Protein AF-A0A521U299-F1 (afdb_monomer)

Structure (mmCIF, N/CA/C/O backbone):
data_AF-A0A521U299-F1
#
_entry.id   AF-A0A521U299-F1
#
loop_
_atom_site.group_PDB
_atom_site.id
_atom_site.type_symbol
_atom_site.label_atom_id
_atom_site.label_alt_id
_atom_site.label_comp_id
_atom_site.label_asym_id
_atom_site.label_entity_id
_atom_site.label_seq_id
_atom_site.pdbx_PDB_ins_code
_atom_site.Cartn_x
_atom_site.Cartn_y
_atom_site.Cartn_z
_atom_site.occupancy
_atom_site.B_iso_or_equiv
_atom_site.auth_seq_id
_atom_site.auth_comp_id
_atom_site.auth_asym_id
_atom_site.auth_atom_id
_atom_site.pdbx_PDB_model_num
ATOM 1 N N . MET A 1 1 ? 8.705 -6.556 1.500 1.00 61.62 1 MET A N 1
ATOM 2 C CA . MET A 1 1 ? 8.212 -5.350 2.226 1.00 61.62 1 MET A CA 1
ATOM 3 C C . MET A 1 1 ? 7.590 -5.748 3.567 1.00 61.62 1 MET A C 1
ATOM 5 O O . MET A 1 1 ? 6.367 -5.819 3.685 1.00 61.62 1 MET A O 1
ATOM 9 N N . PRO A 1 2 ? 8.411 -6.041 4.586 1.00 63.97 2 PRO A N 1
ATOM 10 C CA . PRO A 1 2 ? 7.916 -6.566 5.864 1.00 63.97 2 PRO A CA 1
ATOM 11 C C . PRO A 1 2 ? 7.062 -5.555 6.641 1.00 63.97 2 PRO A C 1
ATOM 13 O O . PRO A 1 2 ? 6.212 -5.937 7.445 1.00 63.97 2 PRO A O 1
ATOM 16 N N . ASP A 1 3 ? 7.295 -4.264 6.396 1.00 79.62 3 ASP A N 1
ATOM 17 C CA . ASP A 1 3 ? 6.663 -3.146 7.082 1.00 79.62 3 ASP A CA 1
ATOM 18 C C . ASP A 1 3 ? 5.181 -3.001 6.722 1.00 79.62 3 ASP A C 1
ATOM 20 O O . ASP A 1 3 ? 4.357 -2.874 7.625 1.00 79.62 3 ASP A O 1
ATOM 24 N N . LEU A 1 4 ? 4.810 -3.082 5.439 1.00 86.06 4 LEU A N 1
ATOM 25 C CA . LEU A 1 4 ? 3.397 -3.003 5.053 1.00 86.06 4 LEU A CA 1
ATOM 26 C C . LEU A 1 4 ? 2.610 -4.244 5.472 1.00 86.06 4 LEU A C 1
ATOM 28 O O . LEU A 1 4 ? 1.492 -4.104 5.953 1.00 86.06 4 LEU A O 1
ATOM 32 N N . GLU A 1 5 ? 3.172 -5.443 5.329 1.00 91.69 5 GLU A N 1
ATOM 33 C CA . GLU A 1 5 ? 2.466 -6.675 5.696 1.00 91.69 5 GLU A CA 1
ATOM 34 C C . GLU A 1 5 ? 2.252 -6.753 7.216 1.00 91.69 5 GLU A C 1
ATOM 36 O O . GLU A 1 5 ? 1.121 -6.861 7.688 1.00 91.69 5 GLU A O 1
ATOM 41 N N . THR A 1 6 ? 3.325 -6.637 8.004 1.00 89.12 6 THR A N 1
ATOM 42 C CA . THR A 1 6 ? 3.263 -6.837 9.460 1.00 89.12 6 THR A CA 1
ATOM 43 C C . THR A 1 6 ? 2.705 -5.617 10.185 1.00 89.12 6 THR A C 1
ATOM 45 O O . THR A 1 6 ? 1.779 -5.743 10.987 1.00 89.12 6 THR A O 1
ATOM 48 N N . ASN A 1 7 ? 3.243 -4.426 9.908 1.00 89.31 7 ASN A N 1
ATOM 49 C CA . ASN A 1 7 ? 2.966 -3.247 10.734 1.00 89.31 7 ASN A CA 1
ATOM 50 C C . ASN A 1 7 ? 1.714 -2.484 10.297 1.00 89.31 7 ASN A C 1
ATOM 52 O O . ASN A 1 7 ? 1.170 -1.726 11.100 1.00 89.31 7 ASN A O 1
ATOM 56 N N . ILE A 1 8 ? 1.247 -2.685 9.059 1.00 93.69 8 ILE A N 1
ATOM 57 C CA . ILE A 1 8 ? 0.072 -1.994 8.517 1.00 93.69 8 ILE A CA 1
ATOM 58 C C . ILE A 1 8 ? -1.079 -2.969 8.265 1.00 93.69 8 ILE A C 1
ATOM 60 O O . ILE A 1 8 ? -2.102 -2.904 8.946 1.00 93.69 8 ILE A O 1
ATOM 64 N N . TRP A 1 9 ? -0.931 -3.886 7.311 1.00 94.69 9 TRP A N 1
ATOM 65 C CA . TRP A 1 9 ? -2.008 -4.769 6.881 1.00 94.69 9 TRP A CA 1
ATOM 66 C C . TRP A 1 9 ? -2.480 -5.673 8.019 1.00 94.69 9 TRP A C 1
ATOM 68 O O . TRP A 1 9 ? -3.631 -5.574 8.444 1.00 94.69 9 TRP A O 1
ATOM 78 N N . ASN A 1 10 ? -1.592 -6.484 8.592 1.00 94.88 10 ASN A N 1
ATOM 79 C CA . ASN A 1 10 ? -1.961 -7.405 9.668 1.00 94.88 10 ASN A CA 1
ATOM 80 C C . ASN A 1 10 ? -2.456 -6.681 10.926 1.00 94.88 10 ASN A C 1
ATOM 82 O O . ASN A 1 10 ? -3.352 -7.187 11.602 1.00 94.88 10 ASN A O 1
ATOM 86 N N . ARG A 1 11 ? -1.942 -5.475 11.195 1.00 94.75 11 ARG A N 1
ATOM 87 C CA . ARG A 1 11 ? -2.343 -4.658 12.345 1.00 94.75 11 ARG A CA 1
ATOM 88 C C . ARG A 1 11 ? -3.741 -4.053 12.209 1.00 94.75 11 ARG A C 1
ATOM 90 O O . ARG A 1 11 ? -4.489 -4.054 13.182 1.00 94.75 11 ARG A O 1
ATOM 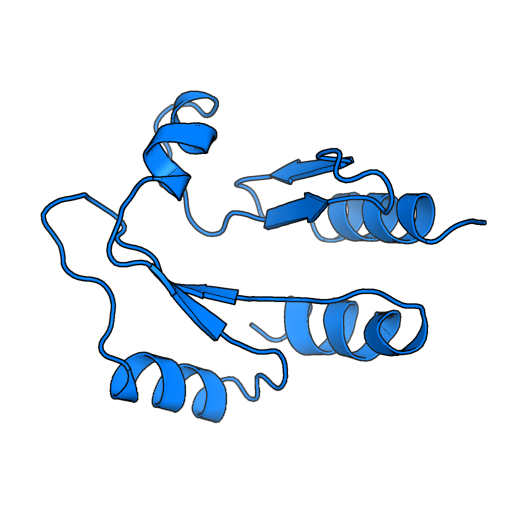97 N N . TYR A 1 12 ? -4.093 -3.515 11.041 1.00 95.50 12 TYR A N 1
ATOM 98 C CA . TYR A 1 12 ? -5.296 -2.687 10.882 1.00 95.50 12 TYR A CA 1
ATOM 99 C C . TYR A 1 12 ? -6.394 -3.319 10.011 1.00 95.50 12 TYR A C 1
ATOM 101 O O . TYR A 1 12 ? -7.496 -2.770 9.947 1.00 95.50 12 TYR A O 1
ATOM 109 N N . ARG A 1 13 ? -6.159 -4.475 9.369 1.00 95.19 13 ARG A N 1
ATOM 110 C CA . ARG A 1 13 ? -7.159 -5.122 8.490 1.00 95.19 13 ARG A CA 1
ATOM 111 C C . ARG A 1 13 ? -8.496 -5.409 9.171 1.00 95.19 13 ARG A C 1
ATOM 113 O O . ARG A 1 13 ? -9.546 -5.235 8.562 1.00 95.19 13 ARG A O 1
ATOM 120 N N . SER A 1 14 ? -8.471 -5.819 10.440 1.00 95.12 14 SER A N 1
ATOM 121 C CA . SER A 1 14 ? -9.679 -6.085 11.234 1.00 95.12 14 SER A CA 1
ATOM 122 C C . SER A 1 14 ? -10.363 -4.807 11.726 1.00 95.12 14 SER A C 1
ATOM 124 O O . SER A 1 14 ? -11.551 -4.835 12.024 1.00 95.12 14 SER A O 1
ATOM 126 N N . ALA A 1 15 ? -9.644 -3.681 11.764 1.00 94.06 15 ALA A N 1
ATOM 127 C CA . ALA A 1 15 ? -10.178 -2.367 12.121 1.00 94.06 15 ALA A CA 1
ATOM 128 C C . ALA A 1 15 ? -10.832 -1.641 10.926 1.00 94.06 15 ALA A C 1
ATOM 130 O O . ALA A 1 15 ? -11.306 -0.514 11.063 1.00 94.06 15 ALA A O 1
ATOM 131 N N . GLY A 1 16 ? -10.869 -2.279 9.752 1.00 93.50 16 GLY A N 1
ATOM 132 C CA . GLY A 1 16 ? -11.498 -1.749 8.543 1.00 93.50 16 GLY A CA 1
ATOM 133 C C . GLY A 1 16 ? -10.530 -1.139 7.529 1.00 93.50 16 GLY A C 1
ATOM 134 O O . GLY A 1 16 ? -10.993 -0.651 6.499 1.00 93.50 16 GLY A O 1
ATOM 135 N N . LEU A 1 17 ? -9.211 -1.189 7.763 1.00 95.75 17 LEU A N 1
ATOM 136 C CA . LEU A 1 17 ? -8.237 -0.800 6.741 1.00 95.75 17 LEU A CA 1
ATOM 137 C C . LEU A 1 17 ? -8.218 -1.838 5.611 1.00 95.75 17 LEU A C 1
ATOM 139 O O . LEU A 1 17 ? -8.179 -3.044 5.855 1.00 95.75 17 LEU A O 1
ATOM 143 N N . ARG A 1 18 ? -8.184 -1.371 4.363 1.00 95.62 18 ARG A N 1
ATOM 144 C CA . ARG A 1 18 ? -7.888 -2.190 3.183 1.00 95.62 18 ARG A CA 1
ATOM 145 C C . ARG A 1 18 ? -6.567 -1.724 2.585 1.00 95.62 18 ARG A C 1
ATOM 147 O O . ARG A 1 18 ? -6.348 -0.525 2.457 1.00 95.62 18 ARG A O 1
ATOM 154 N N . VAL A 1 19 ? -5.701 -2.670 2.235 1.00 94.81 19 VAL A N 1
ATOM 155 C CA . VAL A 1 19 ? -4.424 -2.401 1.564 1.00 94.81 19 VAL A CA 1
ATOM 156 C C . VAL A 1 19 ? -4.474 -3.038 0.184 1.00 94.81 19 VAL A C 1
ATOM 158 O O . VAL A 1 19 ? -4.914 -4.178 0.048 1.00 94.81 19 VAL A O 1
ATOM 161 N N . VAL A 1 20 ? -4.041 -2.292 -0.827 1.00 93.25 20 VAL A N 1
ATOM 162 C CA . VAL A 1 20 ? -3.881 -2.776 -2.199 1.00 93.25 20 VAL A CA 1
ATOM 163 C C . VAL A 1 20 ? -2.517 -2.308 -2.685 1.00 93.25 20 VAL A C 1
ATOM 165 O O . VAL A 1 20 ? -2.224 -1.114 -2.640 1.00 93.25 20 VAL A O 1
ATOM 168 N N . GLY A 1 21 ? -1.677 -3.245 -3.117 1.00 91.50 21 GLY A N 1
ATOM 169 C CA . GLY A 1 21 ? -0.462 -2.921 -3.858 1.00 91.50 21 GLY A CA 1
ATOM 170 C C . GLY A 1 21 ? -0.810 -2.635 -5.315 1.00 91.50 21 GLY A C 1
ATOM 171 O O . GLY A 1 21 ? -1.676 -3.301 -5.877 1.00 91.50 21 GLY A O 1
ATOM 172 N N . ILE A 1 22 ? -0.146 -1.665 -5.934 1.00 88.75 22 ILE A N 1
ATOM 173 C CA . ILE A 1 22 ? -0.287 -1.397 -7.366 1.00 88.75 22 ILE A CA 1
ATOM 174 C C . ILE A 1 22 ? 1.102 -1.507 -7.977 1.00 88.75 22 ILE A C 1
ATOM 176 O O . ILE A 1 22 ? 1.966 -0.682 -7.685 1.00 88.75 22 ILE A O 1
ATOM 180 N N . ASP A 1 23 ? 1.300 -2.533 -8.797 1.00 88.75 23 ASP A N 1
ATOM 181 C CA . ASP A 1 23 ? 2.431 -2.601 -9.712 1.00 88.75 23 ASP A CA 1
ATOM 182 C C . ASP A 1 23 ? 2.126 -1.717 -10.924 1.00 88.75 23 ASP A C 1
ATOM 184 O O . ASP A 1 23 ? 1.059 -1.825 -11.534 1.00 88.75 23 ASP A O 1
ATOM 188 N N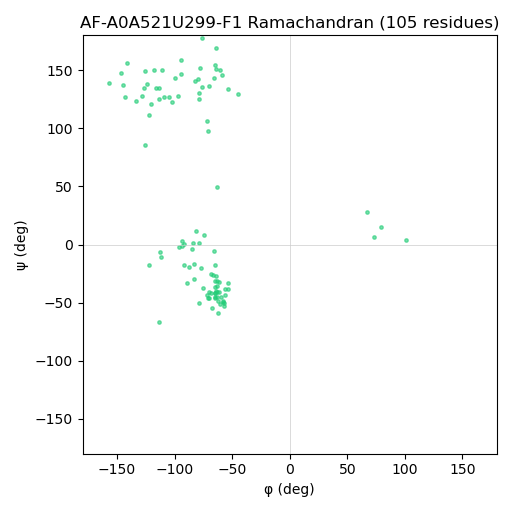 . THR A 1 24 ? 3.010 -0.777 -11.230 1.00 84.25 24 THR A N 1
ATOM 189 C CA . THR A 1 24 ? 2.800 0.203 -12.298 1.00 84.25 24 THR A CA 1
ATOM 190 C C . THR A 1 24 ? 4.136 0.550 -12.948 1.00 84.25 24 THR A C 1
ATOM 192 O O . THR A 1 24 ? 5.164 0.553 -12.266 1.00 84.25 24 THR A O 1
ATOM 195 N N . PRO A 1 25 ? 4.145 0.855 -14.257 1.00 78.69 25 PRO A N 1
ATOM 196 C CA . PRO A 1 25 ? 5.354 1.245 -14.958 1.00 78.69 25 PRO A CA 1
ATOM 197 C C . PRO A 1 25 ? 6.086 2.415 -14.301 1.00 78.69 25 PRO A C 1
ATOM 199 O O . PRO A 1 25 ? 5.493 3.455 -14.002 1.00 78.69 25 PRO A O 1
ATOM 202 N N . ALA A 1 26 ? 7.407 2.278 -14.169 1.00 68.25 26 ALA A N 1
ATOM 203 C CA . ALA A 1 26 ? 8.279 3.378 -13.761 1.00 68.25 26 ALA A CA 1
ATOM 204 C C . ALA A 1 26 ? 8.278 4.535 -14.779 1.00 68.25 26 ALA A C 1
ATOM 206 O O . ALA A 1 26 ? 8.349 5.714 -14.418 1.00 68.25 26 ALA A O 1
ATOM 207 N N . VAL A 1 27 ? 8.176 4.184 -16.063 1.00 71.31 27 VAL A N 1
ATOM 208 C CA . VAL A 1 27 ? 8.151 5.079 -17.228 1.00 71.31 27 VAL A CA 1
ATOM 209 C C . VAL A 1 27 ? 7.147 4.544 -18.262 1.00 71.31 27 VAL A C 1
ATOM 211 O O . VAL A 1 27 ? 6.875 3.347 -18.236 1.00 71.31 27 VAL A O 1
ATOM 214 N N . PRO A 1 28 ? 6.585 5.369 -19.169 1.00 69.62 28 PRO A N 1
ATOM 215 C CA . PRO A 1 28 ? 5.437 4.989 -20.003 1.00 69.62 28 PRO A CA 1
ATOM 216 C C . PRO A 1 28 ? 5.761 3.867 -20.981 1.00 69.62 28 PRO A C 1
ATOM 218 O O . PRO A 1 28 ? 4.900 3.061 -21.309 1.00 69.62 28 PRO A O 1
ATOM 221 N N . ASP A 1 29 ? 7.016 3.827 -21.423 1.00 77.25 29 ASP A N 1
ATOM 222 C CA . ASP A 1 29 ? 7.476 2.938 -22.485 1.00 77.25 29 ASP A CA 1
ATOM 223 C C . ASP A 1 29 ? 8.023 1.606 -21.951 1.00 77.25 29 ASP A C 1
ATOM 225 O O . ASP A 1 29 ? 8.451 0.755 -22.730 1.00 77.25 29 ASP A O 1
ATOM 229 N N . ILE A 1 30 ? 8.018 1.407 -20.626 1.00 75.25 30 ILE A N 1
ATOM 230 C CA . ILE A 1 30 ? 8.373 0.129 -20.003 1.00 75.25 30 ILE A CA 1
ATOM 231 C C . ILE A 1 30 ? 7.077 -0.573 -19.582 1.00 75.25 30 ILE A C 1
ATOM 233 O O . ILE A 1 30 ? 6.300 0.000 -18.821 1.00 75.25 30 ILE A O 1
ATOM 237 N N . PRO A 1 31 ? 6.811 -1.804 -20.051 1.00 78.31 31 PRO A N 1
A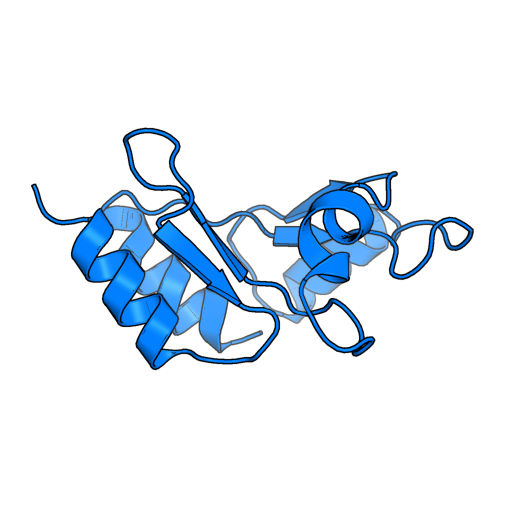TOM 238 C CA . PRO A 1 31 ? 5.633 -2.544 -19.617 1.00 78.31 31 PRO A CA 1
ATOM 239 C C . PRO A 1 31 ? 5.705 -2.853 -18.109 1.00 78.31 31 PRO A C 1
ATOM 241 O O . PRO A 1 31 ? 6.806 -2.998 -17.574 1.00 78.31 31 PRO A O 1
ATOM 244 N N . PRO A 1 32 ? 4.555 -2.979 -17.419 1.00 81.81 32 PRO A N 1
ATOM 245 C CA . PRO A 1 32 ? 4.539 -3.448 -16.036 1.00 81.81 32 PRO A CA 1
ATOM 246 C C . PRO A 1 32 ? 5.047 -4.892 -15.936 1.00 81.81 32 PRO A C 1
ATOM 248 O O . PRO A 1 32 ? 5.162 -5.597 -16.948 1.00 81.81 32 PRO A O 1
ATOM 251 N N . ASP A 1 33 ? 5.287 -5.355 -14.708 1.00 86.50 33 ASP A N 1
ATOM 252 C CA . ASP A 1 33 ? 5.645 -6.749 -14.483 1.00 86.50 33 ASP A CA 1
ATOM 253 C C . ASP A 1 33 ? 4.521 -7.681 -14.967 1.00 86.50 33 ASP A C 1
ATOM 255 O O . ASP A 1 33 ? 3.326 -7.364 -14.957 1.00 86.50 33 ASP A O 1
ATOM 259 N N . SER A 1 34 ? 4.898 -8.885 -15.401 1.00 91.12 34 SER A N 1
ATOM 260 C CA . SER A 1 34 ? 3.911 -9.891 -15.788 1.00 91.12 34 SER A CA 1
ATOM 261 C C . SER A 1 34 ? 3.076 -10.330 -14.579 1.00 91.12 34 SER A C 1
ATOM 263 O O . SER A 1 34 ? 3.541 -10.323 -13.437 1.00 91.12 34 SER A O 1
ATOM 265 N N . LEU A 1 35 ? 1.851 -10.812 -14.821 1.00 91.75 35 LEU A N 1
ATOM 266 C CA . LEU A 1 35 ? 1.001 -11.368 -13.761 1.00 91.75 35 LEU A CA 1
ATOM 267 C C . LEU A 1 35 ? 1.712 -12.463 -12.954 1.00 91.75 35 LEU A C 1
ATOM 269 O O . LEU A 1 35 ? 1.539 -12.565 -11.738 1.00 91.75 35 LEU A O 1
ATOM 273 N N . GLU A 1 36 ? 2.505 -13.295 -13.623 1.00 94.19 36 GLU A N 1
ATOM 274 C CA . GLU A 1 36 ? 3.299 -14.321 -12.958 1.00 94.19 36 GLU A CA 1
ATOM 275 C C . GLU A 1 36 ? 4.420 -13.714 -12.108 1.00 94.19 36 GLU A C 1
ATOM 277 O O . GLU A 1 36 ? 4.598 -14.143 -10.966 1.00 94.19 36 GLU A O 1
ATOM 282 N N . GLY A 1 37 ? 5.106 -12.686 -12.618 1.00 93.44 37 GLY A N 1
ATOM 283 C CA . GLY A 1 37 ? 6.138 -11.940 -11.897 1.00 93.44 37 GLY A CA 1
ATOM 284 C C . GLY A 1 37 ? 5.606 -11.328 -10.604 1.00 93.44 37 GLY A C 1
ATOM 285 O O . GLY A 1 37 ? 6.145 -11.596 -9.528 1.00 93.44 37 GLY A O 1
ATOM 286 N N . VAL A 1 38 ? 4.474 -10.625 -10.673 1.00 92.94 38 VAL A N 1
ATOM 287 C CA . VAL A 1 38 ? 3.826 -10.017 -9.498 1.00 92.94 38 VAL A CA 1
ATOM 288 C C . VAL A 1 38 ? 3.359 -11.073 -8.495 1.00 92.94 38 VAL A C 1
ATOM 290 O O . VAL A 1 38 ? 3.543 -10.922 -7.285 1.00 92.94 38 VAL A O 1
ATOM 293 N N . ARG A 1 39 ? 2.807 -12.199 -8.968 1.00 93.69 39 ARG A N 1
ATOM 294 C CA . ARG A 1 39 ? 2.434 -13.319 -8.085 1.00 93.69 39 ARG A CA 1
ATOM 295 C C . ARG A 1 39 ? 3.651 -13.950 -7.412 1.00 93.69 39 ARG A C 1
ATOM 297 O O . ARG A 1 39 ? 3.579 -14.300 -6.234 1.00 93.69 39 ARG A O 1
ATOM 304 N N . ALA A 1 40 ? 4.747 -14.130 -8.145 1.00 95.12 40 ALA A N 1
ATOM 305 C CA . ALA A 1 40 ? 5.990 -14.668 -7.604 1.00 95.12 40 ALA A CA 1
ATOM 306 C C . ALA A 1 40 ? 6.600 -13.718 -6.566 1.00 95.12 40 ALA A C 1
ATOM 308 O O . ALA A 1 40 ? 7.013 -14.180 -5.502 1.00 95.12 40 ALA A O 1
ATOM 309 N N . PHE A 1 41 ? 6.577 -12.408 -6.831 1.00 92.31 41 PHE A N 1
ATOM 310 C CA . PHE A 1 41 ? 6.955 -11.371 -5.874 1.00 92.31 41 PHE A CA 1
ATOM 311 C C . PHE A 1 41 ? 6.116 -11.459 -4.595 1.00 92.31 41 PHE A C 1
ATOM 313 O O . PHE A 1 41 ? 6.678 -11.613 -3.514 1.00 92.31 41 PHE A O 1
ATOM 320 N N . GLY A 1 42 ? 4.783 -11.466 -4.713 1.00 93.38 42 GLY A N 1
ATOM 321 C CA . GLY A 1 42 ? 3.883 -11.562 -3.560 1.00 93.38 42 GLY A CA 1
ATOM 322 C C . GLY A 1 42 ? 4.150 -12.798 -2.697 1.00 93.38 42 GLY A C 1
ATOM 323 O O . GLY A 1 42 ? 4.249 -12.683 -1.477 1.00 93.38 42 GLY A O 1
ATOM 324 N N . ARG A 1 43 ? 4.363 -13.968 -3.320 1.00 94.31 43 ARG A N 1
ATOM 325 C CA . ARG A 1 43 ? 4.722 -15.202 -2.597 1.00 94.31 43 ARG A CA 1
ATOM 326 C C . ARG A 1 43 ? 6.078 -15.105 -1.903 1.00 94.31 43 ARG A C 1
ATOM 328 O O . ARG A 1 43 ? 6.186 -15.502 -0.749 1.00 94.31 43 ARG A O 1
ATOM 335 N N . ARG A 1 44 ? 7.102 -14.599 -2.597 1.00 94.25 44 ARG A N 1
ATOM 336 C CA . ARG A 1 44 ? 8.465 -14.471 -2.058 1.00 94.25 44 ARG A CA 1
ATOM 337 C C . ARG A 1 44 ? 8.515 -13.525 -0.861 1.00 94.25 44 ARG A C 1
ATOM 339 O O . ARG A 1 44 ? 9.198 -13.811 0.113 1.00 94.25 44 ARG A O 1
ATOM 346 N N . GLU A 1 45 ? 7.780 -12.422 -0.940 1.00 92.75 45 GLU A N 1
ATOM 347 C CA . GLU A 1 45 ? 7.732 -11.390 0.097 1.00 92.75 45 GLU A CA 1
ATOM 348 C C . GLU A 1 45 ? 6.718 -11.694 1.214 1.00 92.75 45 GLU A C 1
ATOM 350 O O . GLU A 1 45 ? 6.626 -10.927 2.172 1.00 92.75 45 GLU A O 1
ATOM 355 N N . GLY A 1 46 ? 5.952 -12.787 1.099 1.00 93.94 46 GLY A N 1
ATOM 356 C CA . GLY A 1 46 ? 4.939 -13.179 2.082 1.00 93.94 46 GLY A CA 1
ATOM 357 C C . GLY A 1 46 ? 3.745 -12.224 2.165 1.00 93.94 46 GLY A C 1
ATOM 358 O O . GLY A 1 46 ? 3.146 -12.093 3.229 1.00 93.94 46 GLY A O 1
ATOM 359 N N . LEU A 1 47 ? 3.412 -11.534 1.071 1.00 94.19 47 LEU A N 1
ATOM 360 C CA . LEU A 1 47 ? 2.335 -10.544 1.042 1.00 94.19 47 LEU A CA 1
ATOM 361 C C . LEU A 1 47 ? 0.975 -11.235 0.953 1.00 94.19 47 LEU A C 1
ATOM 363 O O . LEU A 1 47 ? 0.760 -12.093 0.092 1.00 94.19 47 LEU A O 1
ATOM 367 N N . THR A 1 48 ? 0.047 -10.837 1.823 1.00 94.88 48 THR A N 1
ATOM 368 C CA . THR A 1 48 ? -1.311 -11.412 1.861 1.00 94.88 48 THR A CA 1
ATOM 369 C C . THR A 1 48 ? -2.399 -10.430 1.437 1.00 94.88 48 THR A C 1
ATOM 371 O O . THR A 1 48 ? -3.542 -10.834 1.211 1.00 94.88 48 THR A O 1
ATOM 374 N N . PHE A 1 49 ? -2.065 -9.147 1.294 1.00 94.44 49 PHE A N 1
ATOM 375 C CA . PHE A 1 49 ? -2.943 -8.165 0.666 1.00 94.44 49 PHE A CA 1
ATOM 376 C C . PHE A 1 49 ? -2.921 -8.295 -0.872 1.00 94.44 49 PHE A C 1
ATOM 378 O O . PHE A 1 49 ? -1.922 -8.734 -1.446 1.00 94.44 49 PHE A O 1
ATOM 385 N N . PRO A 1 50 ? -4.011 -7.924 -1.568 1.00 94.25 50 PRO A N 1
ATOM 386 C CA . PRO A 1 50 ? -4.074 -7.990 -3.026 1.00 94.25 50 PRO A CA 1
ATOM 387 C C . PRO A 1 50 ? -3.091 -7.019 -3.695 1.00 94.25 50 PRO A C 1
ATOM 389 O O . PRO A 1 50 ? -2.910 -5.888 -3.242 1.00 94.25 50 PRO A O 1
ATOM 392 N N . ILE A 1 51 ? -2.513 -7.448 -4.818 1.00 93.75 51 ILE A N 1
ATOM 393 C CA . ILE A 1 51 ? -1.664 -6.621 -5.681 1.00 93.75 51 ILE A CA 1
ATOM 394 C C . ILE A 1 51 ? -2.302 -6.574 -7.071 1.00 93.75 51 ILE A C 1
ATOM 396 O O . ILE A 1 51 ? -2.533 -7.619 -7.683 1.00 93.75 51 ILE A O 1
ATOM 400 N N . GLY A 1 52 ? -2.632 -5.372 -7.537 1.00 90.75 52 GLY A N 1
ATOM 401 C CA . GLY A 1 52 ? -3.109 -5.109 -8.892 1.00 90.75 52 GLY A CA 1
ATOM 402 C C . GLY A 1 52 ? -1.968 -4.699 -9.818 1.00 90.75 52 GLY A C 1
ATOM 403 O O . GLY A 1 52 ? -0.935 -4.224 -9.356 1.00 90.75 52 GLY A O 1
ATOM 404 N N . ILE A 1 53 ? -2.179 -4.860 -11.123 1.00 90.50 53 ILE A N 1
ATOM 405 C CA . ILE A 1 53 ? -1.251 -4.415 -12.167 1.00 90.50 53 ILE A CA 1
ATOM 406 C C . ILE A 1 53 ? -1.934 -3.302 -12.950 1.00 90.50 53 ILE A C 1
ATOM 408 O O . ILE A 1 53 ? -3.042 -3.487 -13.456 1.00 90.50 53 ILE A O 1
ATOM 412 N N . SER A 1 54 ? -1.277 -2.153 -13.044 1.00 85.81 54 SER A N 1
ATOM 413 C CA . SER A 1 54 ? -1.682 -1.056 -13.914 1.00 85.81 54 SER A CA 1
ATOM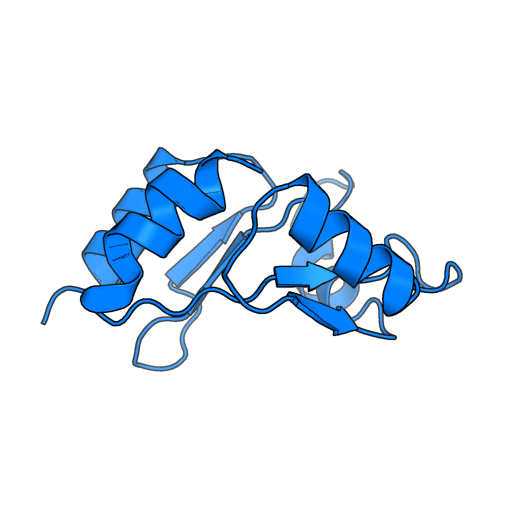 414 C C . SER A 1 54 ? -0.887 -1.128 -15.208 1.00 85.81 54 SER A C 1
ATOM 416 O O . SER A 1 54 ? 0.338 -1.125 -15.189 1.00 85.81 54 SER A O 1
ATOM 418 N N . SER A 1 55 ? -1.572 -1.108 -16.349 1.00 81.12 55 SER A N 1
ATOM 419 C CA . SER A 1 55 ? -0.934 -0.955 -17.662 1.00 81.12 55 SER A CA 1
ATOM 420 C C . SER A 1 55 ? -0.559 0.493 -17.986 1.00 81.12 55 SER A C 1
ATOM 422 O O . SER A 1 55 ? -0.098 0.774 -19.086 1.00 81.12 55 SER A O 1
ATOM 424 N N . THR A 1 56 ? -0.816 1.429 -17.069 1.00 75.25 56 THR A N 1
ATOM 425 C CA . THR A 1 56 ? -0.612 2.863 -17.289 1.00 75.25 56 THR A CA 1
ATOM 426 C C . THR A 1 56 ? 0.281 3.465 -16.211 1.00 75.25 56 THR A C 1
ATOM 428 O O . THR A 1 56 ? 0.229 3.051 -15.048 1.00 75.25 56 THR A O 1
ATOM 431 N N . SER A 1 57 ? 1.042 4.495 -16.589 1.00 70.69 57 SER A N 1
ATOM 432 C CA . SER A 1 57 ? 1.807 5.352 -15.678 1.00 70.69 57 SER A CA 1
ATOM 433 C C . SER A 1 57 ? 0.950 6.438 -15.020 1.00 70.69 57 SER A C 1
ATOM 435 O O . SER A 1 57 ? 1.502 7.337 -14.393 1.00 70.69 57 SER A O 1
ATOM 437 N N . VAL A 1 58 ? -0.389 6.369 -15.117 1.00 68.88 58 VAL A N 1
ATOM 438 C CA . VAL A 1 58 ? -1.310 7.420 -14.637 1.00 68.88 58 VAL A CA 1
ATOM 439 C C . VAL A 1 58 ? -1.054 7.777 -13.174 1.00 68.88 58 VAL A C 1
ATOM 441 O O . VAL A 1 58 ? -1.181 8.939 -12.800 1.00 68.88 58 VAL A O 1
ATOM 444 N N . TRP A 1 59 ? -0.637 6.810 -12.350 1.00 67.94 59 TRP A N 1
ATOM 445 C CA . TRP A 1 59 ? -0.224 7.073 -10.972 1.00 67.94 59 TRP A CA 1
ATOM 446 C C . TRP A 1 59 ? 0.914 8.098 -10.890 1.00 67.94 59 TRP A C 1
ATOM 448 O O . TRP A 1 59 ? 0.814 9.092 -10.174 1.00 67.94 59 TRP A O 1
ATOM 458 N N . ARG A 1 60 ? 1.979 7.893 -11.666 1.00 66.06 60 ARG A N 1
ATOM 459 C CA . ARG A 1 60 ? 3.068 8.858 -11.779 1.00 66.06 60 ARG A CA 1
ATOM 460 C C . ARG A 1 60 ? 2.558 10.175 -12.356 1.00 66.06 60 ARG A C 1
ATOM 462 O O . ARG A 1 60 ? 2.820 11.216 -11.773 1.00 66.06 60 ARG A O 1
ATOM 469 N N . ASP A 1 61 ? 1.807 10.134 -13.447 1.00 67.25 61 ASP A N 1
ATOM 470 C CA . ASP A 1 61 ? 1.385 11.357 -14.144 1.00 67.25 61 ASP A CA 1
ATOM 471 C C . ASP A 1 61 ? 0.458 12.227 -13.272 1.00 67.25 61 ASP A C 1
ATOM 473 O O . ASP A 1 61 ? 0.442 13.445 -13.384 1.00 67.25 61 ASP A O 1
ATOM 477 N N . THR A 1 62 ? -0.270 11.610 -12.338 1.00 68.94 62 THR A N 1
ATOM 478 C CA . THR A 1 62 ? -1.187 12.310 -11.425 1.00 68.94 62 THR A CA 1
ATOM 479 C C . THR A 1 62 ? -0.507 12.773 -10.131 1.00 68.94 62 THR A C 1
ATOM 481 O O . THR A 1 62 ? -0.892 13.799 -9.566 1.00 68.94 62 THR A O 1
ATOM 484 N N . PHE A 1 63 ? 0.477 12.021 -9.621 1.00 64.12 63 PHE A N 1
ATOM 485 C CA . PHE A 1 63 ? 1.003 12.221 -8.262 1.00 64.12 63 PHE A CA 1
ATOM 486 C C . PHE A 1 63 ? 2.510 12.508 -8.181 1.00 64.12 63 PHE A C 1
ATOM 488 O O . PHE A 1 63 ? 2.955 13.030 -7.160 1.00 64.12 63 PHE A O 1
ATOM 495 N N . ALA A 1 64 ? 3.298 12.216 -9.221 1.00 59.22 64 ALA A N 1
ATOM 496 C CA . ALA A 1 64 ? 4.755 12.379 -9.207 1.00 59.22 64 ALA A CA 1
ATOM 497 C C . ALA A 1 64 ? 5.228 13.805 -9.512 1.00 59.22 64 ALA A C 1
ATOM 499 O O . ALA A 1 64 ? 6.249 14.216 -8.973 1.00 59.22 64 ALA A O 1
ATOM 500 N N . GLU A 1 65 ? 4.486 14.588 -10.305 1.00 53.03 65 GLU A N 1
ATOM 501 C CA . GLU A 1 65 ? 4.870 15.969 -10.664 1.00 53.03 65 GLU A CA 1
ATOM 502 C C . GLU A 1 65 ? 4.883 16.945 -9.469 1.00 53.03 65 GLU A C 1
ATOM 504 O O . GLU A 1 65 ? 5.295 18.094 -9.598 1.00 53.03 65 GLU A O 1
ATOM 509 N N . ARG A 1 66 ? 4.453 16.499 -8.280 1.00 51.91 66 ARG A N 1
ATOM 510 C CA . ARG A 1 66 ? 4.488 17.280 -7.033 1.00 51.91 66 ARG A CA 1
ATOM 511 C C . ARG A 1 66 ? 5.738 17.052 -6.174 1.00 51.91 66 ARG A C 1
ATOM 513 O O . ARG A 1 66 ? 5.837 17.663 -5.115 1.00 51.91 66 ARG A O 1
ATOM 520 N N . GLY A 1 67 ? 6.657 16.181 -6.594 1.00 49.84 67 GLY A N 1
ATOM 521 C CA . GLY A 1 67 ? 7.956 15.968 -5.949 1.00 49.84 67 GLY A CA 1
ATOM 522 C C . GLY A 1 67 ? 9.106 16.311 -6.895 1.00 49.84 67 GLY A C 1
ATOM 523 O O . GLY A 1 67 ? 8.956 16.174 -8.104 1.00 49.84 67 GLY A O 1
ATOM 524 N N . ASP A 1 68 ? 10.240 16.748 -6.342 1.00 45.12 68 ASP A N 1
ATOM 525 C CA . ASP A 1 68 ? 11.420 17.331 -7.015 1.00 45.12 68 ASP A CA 1
ATOM 526 C C . ASP A 1 68 ? 12.179 16.395 -7.997 1.00 45.12 68 ASP A C 1
ATOM 528 O O . ASP A 1 68 ? 13.397 16.246 -7.931 1.00 45.12 68 ASP A O 1
ATOM 532 N N . GLY A 1 69 ? 11.491 15.720 -8.921 1.00 45.03 69 GLY A N 1
ATOM 533 C CA . GLY A 1 69 ? 12.107 14.883 -9.958 1.00 45.03 69 GLY A CA 1
ATOM 534 C C . GLY A 1 69 ? 12.696 13.551 -9.468 1.00 45.03 69 GLY A C 1
ATOM 535 O O . GLY A 1 69 ? 13.319 12.838 -10.254 1.00 45.03 69 GLY A O 1
ATOM 536 N N . ALA A 1 70 ? 12.501 13.180 -8.199 1.00 44.72 70 ALA A N 1
ATOM 537 C CA . ALA A 1 70 ? 12.927 11.890 -7.662 1.00 44.72 70 ALA A CA 1
ATOM 538 C C . ALA A 1 70 ? 11.910 10.782 -7.991 1.00 44.72 70 ALA A C 1
ATOM 540 O O . ALA A 1 70 ? 10.700 11.005 -7.953 1.00 44.72 70 ALA A O 1
ATOM 541 N N . ALA A 1 71 ? 12.416 9.589 -8.322 1.00 53.94 71 ALA A N 1
ATOM 542 C CA . ALA A 1 71 ? 11.631 8.436 -8.762 1.00 53.94 71 ALA A CA 1
ATOM 543 C C . ALA A 1 71 ? 10.371 8.215 -7.888 1.00 53.94 71 ALA A C 1
ATOM 545 O O . ALA A 1 71 ? 10.482 8.145 -6.665 1.00 53.94 71 ALA A O 1
ATOM 546 N N . PRO A 1 72 ? 9.174 8.066 -8.487 1.00 61.00 72 PRO A N 1
ATOM 547 C CA . PRO A 1 72 ? 7.886 8.124 -7.778 1.00 61.00 72 PRO A CA 1
ATOM 548 C C . PRO A 1 72 ? 7.569 6.878 -6.937 1.00 61.00 72 PRO A C 1
ATOM 550 O O . PRO A 1 72 ? 6.451 6.727 -6.439 1.00 61.00 72 PRO A O 1
ATOM 553 N N . PHE A 1 73 ? 8.527 5.964 -6.787 1.00 70.44 73 PHE A N 1
ATOM 554 C CA . PHE A 1 73 ? 8.342 4.688 -6.114 1.00 70.44 73 PHE A CA 1
ATOM 555 C C . PHE A 1 73 ? 9.356 4.513 -4.978 1.00 70.44 73 PHE A C 1
ATOM 557 O O . PHE A 1 73 ? 10.539 4.784 -5.178 1.00 70.44 73 PHE A O 1
ATOM 564 N N . PRO A 1 74 ? 8.930 3.991 -3.813 1.00 72.94 74 PRO A N 1
ATOM 565 C CA . PRO A 1 74 ? 7.552 3.646 -3.454 1.00 72.94 74 PRO A CA 1
ATOM 566 C C . PRO A 1 74 ? 6.695 4.882 -3.112 1.00 72.94 74 PRO A C 1
ATOM 568 O O . PRO A 1 74 ? 7.101 5.728 -2.323 1.00 72.94 74 PRO A O 1
ATOM 571 N N . SER A 1 75 ? 5.465 4.935 -3.633 1.00 80.19 75 SER A N 1
ATOM 572 C CA . SER A 1 75 ? 4.429 5.886 -3.198 1.00 80.19 75 SER A CA 1
ATOM 573 C C . SER A 1 75 ? 3.443 5.216 -2.244 1.00 80.19 75 SER A C 1
ATOM 575 O O . SER A 1 75 ? 3.077 4.054 -2.428 1.00 80.19 75 SER A O 1
ATOM 577 N N . ARG A 1 76 ? 2.965 5.955 -1.243 1.00 87.38 76 ARG A N 1
ATOM 578 C CA . ARG A 1 76 ? 1.926 5.508 -0.307 1.00 87.38 76 ARG A CA 1
ATOM 579 C C . ARG A 1 76 ? 0.821 6.548 -0.245 1.00 87.38 76 ARG A C 1
ATOM 581 O O . ARG A 1 76 ? 1.092 7.714 0.023 1.00 87.38 76 ARG A O 1
ATOM 588 N N . MET A 1 77 ? -0.415 6.107 -0.450 1.00 89.06 77 MET A N 1
ATOM 589 C CA . MET A 1 77 ? -1.606 6.946 -0.365 1.00 89.06 77 MET A CA 1
ATOM 590 C C . MET A 1 77 ? -2.613 6.322 0.595 1.00 89.06 77 MET A C 1
ATOM 592 O O . MET A 1 77 ? -2.881 5.123 0.523 1.00 89.06 77 MET A O 1
ATOM 596 N N . LEU A 1 78 ? -3.183 7.144 1.472 1.00 93.69 78 LEU A N 1
ATOM 597 C CA . LEU A 1 78 ? -4.319 6.775 2.309 1.00 93.69 78 LEU A CA 1
ATOM 598 C C . LEU A 1 78 ? -5.558 7.517 1.821 1.00 93.69 78 LEU A C 1
ATOM 600 O O . LEU A 1 78 ? -5.548 8.745 1.731 1.00 93.69 78 LEU A O 1
ATOM 604 N N . ILE A 1 79 ? -6.621 6.764 1.564 1.00 94.00 79 ILE A N 1
ATOM 605 C CA . ILE A 1 79 ? -7.950 7.298 1.277 1.00 94.00 79 ILE A CA 1
ATOM 606 C C . ILE A 1 79 ? -8.816 7.079 2.522 1.00 94.00 79 ILE A C 1
ATOM 608 O O . ILE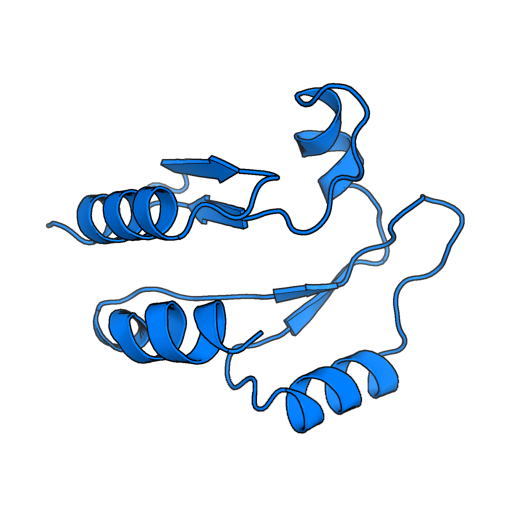 A 1 79 ? -8.871 5.961 3.040 1.00 94.00 79 ILE A O 1
ATOM 612 N N . ASP A 1 80 ? -9.449 8.138 3.028 1.00 94.44 80 ASP A N 1
ATOM 613 C CA . ASP A 1 80 ? -10.371 8.053 4.164 1.00 94.44 80 ASP A CA 1
ATOM 614 C C . ASP A 1 80 ? -11.744 7.474 3.767 1.00 94.44 80 ASP A C 1
ATOM 616 O O . ASP 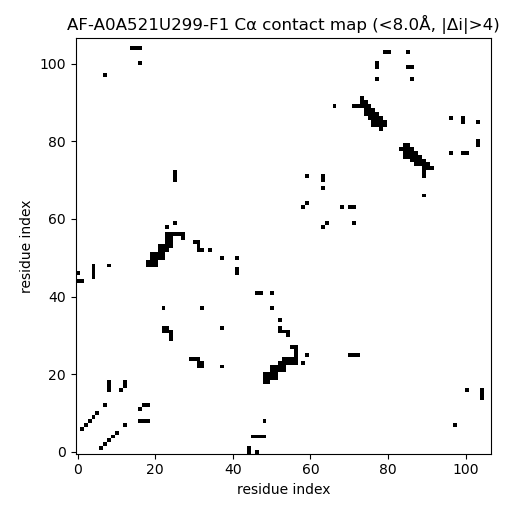A 1 80 ? -12.024 7.174 2.604 1.00 94.44 80 ASP A O 1
ATOM 620 N N . ARG A 1 81 ? -12.639 7.308 4.749 1.00 91.75 81 ARG A N 1
ATOM 621 C CA . ARG A 1 81 ? -13.988 6.755 4.521 1.00 91.75 81 ARG A CA 1
ATOM 622 C C . ARG A 1 81 ? -14.872 7.647 3.647 1.00 91.75 81 ARG A C 1
ATOM 624 O O . ARG A 1 81 ? -15.882 7.176 3.133 1.00 91.75 81 ARG A O 1
ATOM 631 N N . GLN A 1 82 ? -14.511 8.917 3.488 1.00 93.00 82 GLN A N 1
ATOM 632 C CA . GLN A 1 82 ? -15.202 9.896 2.658 1.00 93.00 82 GLN A CA 1
ATOM 633 C C . GLN A 1 82 ? -14.607 9.968 1.242 1.00 93.00 82 GLN A C 1
ATOM 635 O O . GLN A 1 82 ? -15.052 10.789 0.440 1.00 93.00 82 GLN A O 1
ATOM 640 N N . GLY A 1 83 ? -13.621 9.122 0.921 1.00 91.31 83 GLY A N 1
ATOM 641 C CA . GLY A 1 83 ? -12.975 9.087 -0.388 1.00 91.31 83 GLY A CA 1
ATOM 642 C C . GLY A 1 83 ? -11.923 10.178 -0.589 1.00 91.31 83 GLY A C 1
ATOM 643 O O . GLY A 1 83 ? -11.525 10.432 -1.725 1.00 91.31 83 GLY A O 1
ATOM 644 N N . ARG A 1 84 ? -11.470 10.848 0.477 1.00 93.12 84 ARG A N 1
ATOM 645 C CA . ARG A 1 84 ? -10.479 11.929 0.397 1.00 93.12 84 ARG A CA 1
ATOM 646 C C . ARG A 1 84 ? -9.078 11.384 0.634 1.00 93.12 84 ARG A C 1
ATOM 648 O O . ARG A 1 84 ? -8.881 10.479 1.442 1.00 93.12 84 ARG A O 1
ATOM 655 N N . VAL A 1 85 ? -8.088 11.973 -0.034 1.00 91.00 85 VAL A N 1
ATOM 656 C CA . VAL A 1 85 ? -6.675 11.667 0.222 1.00 91.00 85 VAL A CA 1
ATOM 657 C C . VAL A 1 85 ? -6.281 12.263 1.575 1.00 91.00 85 VAL A C 1
ATOM 659 O O . VAL A 1 85 ? -6.138 13.476 1.704 1.00 91.00 85 VAL A O 1
ATOM 662 N N . ALA A 1 86 ? -6.119 11.406 2.581 1.00 92.44 86 ALA A N 1
ATOM 663 C CA . ALA A 1 86 ? -5.739 11.786 3.944 1.00 92.44 86 ALA A CA 1
ATOM 664 C C . ALA A 1 86 ? -4.218 11.756 4.169 1.00 92.44 86 ALA A C 1
ATOM 666 O O . ALA A 1 86 ? -3.717 12.327 5.136 1.00 92.44 86 ALA A O 1
ATOM 667 N N . TYR A 1 87 ? -3.479 11.075 3.290 1.00 91.94 87 TYR A N 1
ATOM 668 C CA . TYR A 1 87 ? -2.020 11.003 3.315 1.00 91.94 87 TYR A CA 1
ATOM 669 C C . TYR A 1 87 ? -1.495 10.666 1.920 1.00 91.94 87 TYR A C 1
ATO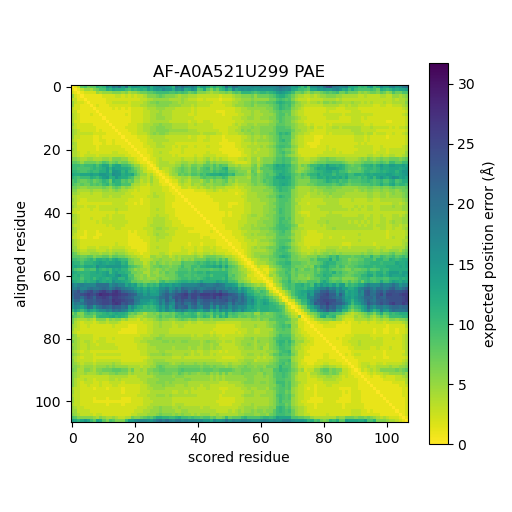M 671 O O . TYR A 1 87 ? -2.058 9.800 1.247 1.00 91.94 87 TYR A O 1
ATOM 679 N N . LEU A 1 88 ? -0.407 11.314 1.511 1.00 88.25 88 LEU A N 1
ATOM 680 C CA . LEU A 1 88 ? 0.359 10.989 0.311 1.00 88.25 88 LEU A CA 1
ATOM 681 C C . LEU A 1 88 ? 1.841 11.203 0.619 1.00 88.25 88 LEU A C 1
ATOM 683 O O . LEU A 1 88 ? 2.222 12.281 1.069 1.00 88.25 88 LEU A O 1
ATOM 687 N N . SER A 1 89 ? 2.664 10.190 0.371 1.00 84.50 89 SER A N 1
ATOM 688 C CA . SER A 1 89 ? 4.116 10.293 0.509 1.00 84.50 89 SER A CA 1
ATOM 689 C C . SER A 1 89 ? 4.827 9.457 -0.546 1.00 84.50 89 SER A C 1
ATOM 691 O O . SER A 1 89 ? 4.447 8.311 -0.793 1.00 84.50 89 SER A O 1
ATOM 693 N N . THR A 1 90 ? 5.881 10.022 -1.129 1.00 78.75 90 THR A N 1
ATOM 694 C CA . THR A 1 90 ? 6.859 9.337 -1.993 1.00 78.75 90 THR A CA 1
ATOM 695 C C . THR A 1 90 ? 8.110 8.907 -1.219 1.00 78.75 90 THR A C 1
ATOM 697 O O . THR A 1 90 ? 9.008 8.283 -1.776 1.00 78.75 90 THR A O 1
ATOM 700 N N . VAL A 1 91 ? 8.175 9.227 0.079 1.00 80.38 91 VAL A N 1
ATOM 701 C CA . VAL A 1 91 ? 9.250 8.822 0.989 1.00 80.38 91 VAL A CA 1
ATOM 702 C C . VAL A 1 91 ? 8.745 7.805 2.009 1.00 80.38 91 VAL A C 1
ATOM 704 O O . VAL A 1 91 ? 7.575 7.806 2.411 1.00 80.38 91 VAL A O 1
ATOM 707 N N . ILE A 1 92 ? 9.639 6.921 2.455 1.00 81.44 92 ILE A N 1
ATOM 708 C CA . ILE A 1 92 ? 9.328 5.939 3.496 1.00 81.44 92 ILE A CA 1
ATOM 709 C C . ILE A 1 92 ? 9.196 6.673 4.838 1.00 81.44 92 ILE A C 1
ATOM 711 O O . ILE A 1 92 ? 10.183 6.941 5.512 1.00 81.44 92 ILE A O 1
ATOM 715 N N . ASP A 1 93 ? 7.955 6.962 5.227 1.00 85.81 93 ASP A N 1
ATOM 716 C CA . ASP A 1 93 ? 7.589 7.573 6.509 1.00 85.81 93 ASP A CA 1
ATOM 717 C C . ASP A 1 93 ? 6.544 6.697 7.2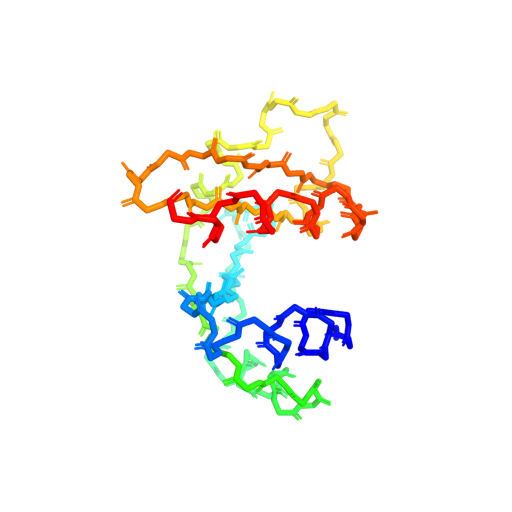35 1.00 85.81 93 ASP A C 1
ATOM 719 O O . ASP A 1 93 ? 5.330 6.872 7.080 1.00 85.81 93 ASP A O 1
ATOM 723 N N . PRO A 1 94 ? 6.995 5.677 7.992 1.00 87.44 94 PRO A N 1
ATOM 724 C CA . PRO A 1 94 ? 6.099 4.747 8.674 1.00 87.44 94 PRO A CA 1
ATOM 725 C C . PRO A 1 94 ? 5.253 5.417 9.762 1.00 87.44 94 PRO A C 1
ATOM 727 O O . PRO A 1 94 ? 4.083 5.074 9.925 1.00 87.44 94 PRO A O 1
ATOM 730 N N . GLU A 1 95 ? 5.815 6.387 10.490 1.00 90.38 95 GLU A N 1
ATOM 731 C CA . GLU A 1 95 ? 5.127 7.054 11.601 1.00 90.38 95 GLU A CA 1
ATOM 732 C C . GLU A 1 95 ? 4.068 8.051 11.126 1.00 90.38 95 GLU A C 1
ATOM 734 O O . GLU A 1 95 ? 3.003 8.156 11.743 1.00 90.38 95 GLU A O 1
ATOM 739 N N . GLY A 1 96 ? 4.311 8.788 10.038 1.00 91.81 96 GLY A N 1
ATOM 740 C CA . GLY A 1 96 ? 3.282 9.634 9.435 1.00 91.81 96 GLY A CA 1
ATOM 741 C C . GLY A 1 96 ? 2.131 8.811 8.870 1.00 91.81 96 GLY A C 1
ATOM 742 O O . GLY A 1 96 ? 0.976 9.096 9.194 1.00 91.81 96 GLY A O 1
ATOM 743 N N . LEU A 1 97 ? 2.427 7.728 8.141 1.00 92.50 97 LEU A N 1
ATOM 744 C CA . LEU A 1 97 ? 1.390 6.819 7.648 1.00 92.50 97 LEU A CA 1
ATOM 745 C C . LEU A 1 97 ? 0.575 6.205 8.797 1.00 92.50 97 LEU A C 1
ATOM 747 O O . LEU A 1 97 ? -0.655 6.190 8.744 1.00 92.50 97 LEU A O 1
ATOM 751 N N . ARG A 1 98 ? 1.242 5.734 9.859 1.00 93.56 98 ARG A N 1
ATOM 752 C CA . ARG A 1 98 ? 0.578 5.160 11.039 1.00 93.56 98 ARG A CA 1
ATOM 753 C C . ARG A 1 98 ? -0.383 6.158 11.687 1.00 93.56 98 ARG A C 1
ATOM 755 O O . ARG A 1 98 ? -1.538 5.817 11.941 1.00 93.56 98 ARG A O 1
ATOM 762 N N . ARG A 1 99 ? 0.069 7.397 11.916 1.00 94.88 99 ARG A N 1
ATOM 763 C CA . ARG A 1 99 ? -0.764 8.470 12.490 1.00 94.88 99 ARG A CA 1
ATOM 764 C C . ARG A 1 99 ? -1.959 8.806 11.601 1.00 94.88 99 ARG A C 1
ATOM 766 O O . ARG A 1 99 ? -3.061 8.993 12.119 1.00 94.88 99 ARG A O 1
ATOM 773 N N . ALA A 1 100 ? -1.763 8.849 10.286 1.00 95.31 100 ALA A N 1
ATOM 774 C CA . ALA A 1 100 ? -2.844 9.084 9.336 1.00 95.31 100 ALA A CA 1
ATOM 775 C C . ALA A 1 100 ? -3.897 7.963 9.376 1.00 95.31 100 ALA A C 1
ATOM 777 O O . ALA A 1 100 ? -5.088 8.252 9.469 1.00 95.31 100 ALA A O 1
ATOM 778 N N . ILE A 1 101 ? -3.471 6.693 9.402 1.00 95.56 101 ILE A N 1
ATOM 779 C CA . ILE A 1 101 ? -4.373 5.534 9.518 1.00 95.56 101 ILE A CA 1
ATOM 780 C C . ILE A 1 101 ? -5.173 5.598 10.818 1.00 95.56 101 ILE A C 1
ATOM 782 O O . ILE A 1 101 ? -6.396 5.501 10.799 1.00 95.56 101 ILE A O 1
ATOM 786 N N . GLU A 1 102 ? -4.502 5.789 11.954 1.00 94.88 102 GLU A N 1
ATOM 787 C CA . GLU A 1 102 ? -5.169 5.854 13.258 1.00 94.88 102 GLU A CA 1
ATOM 788 C C . GLU A 1 102 ? -6.164 7.011 13.341 1.00 94.88 102 GLU A C 1
ATOM 790 O O . GLU A 1 102 ? -7.191 6.881 14.000 1.00 94.88 102 GLU A O 1
ATOM 795 N N . THR A 1 103 ? -5.889 8.121 12.656 1.00 94.88 103 THR A N 1
ATOM 796 C CA . THR A 1 103 ? -6.813 9.255 12.563 1.00 94.88 103 THR A CA 1
ATOM 797 C C . THR A 1 103 ? -8.018 8.913 11.688 1.00 94.88 103 THR A C 1
ATOM 799 O O . THR A 1 103 ? -9.146 9.140 12.109 1.00 94.88 103 THR A O 1
ATOM 802 N N . ALA A 1 104 ? -7.799 8.307 10.517 1.00 94.12 104 A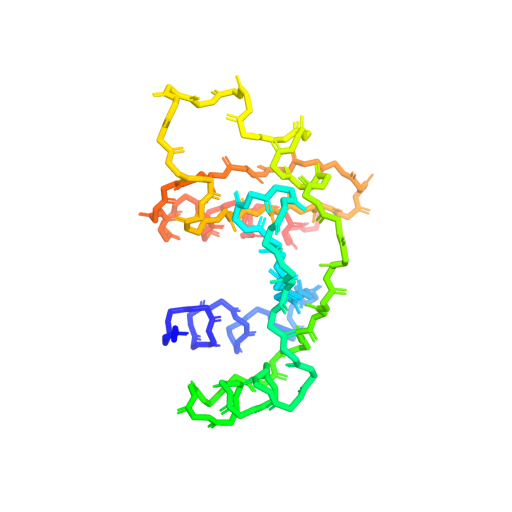LA A N 1
ATOM 803 C CA . ALA A 1 104 ? -8.858 7.919 9.581 1.00 94.12 104 ALA A CA 1
ATOM 804 C C . ALA A 1 104 ? -9.759 6.784 10.104 1.00 94.12 104 ALA A C 1
ATOM 806 O O . ALA A 1 104 ? -10.907 6.648 9.677 1.00 94.12 104 ALA A O 1
ATOM 807 N N . LEU A 1 105 ? -9.244 5.952 11.014 1.00 92.81 105 LEU A N 1
ATOM 808 C CA . LEU A 1 105 ? -9.996 4.856 11.620 1.00 92.81 105 LEU A CA 1
ATOM 809 C C . LEU A 1 105 ? -10.872 5.288 12.798 1.00 92.81 105 LEU A C 1
ATOM 811 O O . LEU A 1 105 ? -11.787 4.530 13.131 1.00 92.81 105 LEU A O 1
ATOM 815 N N . ARG A 1 106 ? -10.639 6.468 13.391 1.00 88.88 106 ARG A N 1
ATOM 816 C CA . ARG A 1 106 ? -11.486 6.994 14.473 1.00 88.88 106 ARG A CA 1
ATOM 817 C C . ARG A 1 106 ? -12.945 7.140 14.004 1.00 88.88 106 ARG A C 1
ATOM 819 O O . ARG A 1 106 ? -13.166 7.378 12.814 1.00 88.88 106 ARG A O 1
ATOM 826 N N . PRO A 1 107 ? -13.911 6.908 14.910 1.00 70.38 107 PRO A N 1
ATOM 827 C CA . PRO A 1 107 ? -15.331 7.080 14.623 1.00 70.38 107 PRO A CA 1
ATOM 828 C C . PRO A 1 107 ? -15.686 8.536 14.309 1.00 70.38 107 PRO A C 1
ATOM 830 O O . PRO A 1 107 ? -15.013 9.442 14.854 1.00 70.38 107 PRO A O 1
#

Radius of gyration: 14.35 Å; Cα contacts (8 Å, |Δi|>4): 124; chains: 1; bounding box: 28×32×37 Å

Sequence (107 aa):
MPDLETNIWNRYRSAGLRVVGIDTPAVPDIPPDSLEGVRAFGRREGLTFPIGISSTSVWRDTFAERGDGAAPFPSRMLIDRQGRVAYLSTVIDPEGLRRAIETALRP

Mean predicted aligned error: 5.77 Å

Nearest PDB structures (foldseek):
  3or5-assembly1_A  TM=7.309E-01  e=1.110E-02  Chlorobaculum tepidum
  7lc2-assembly2_B  TM=3.831E-01  e=4.651E+00  Homo sapiens
  8t72-assembly3_C  TM=3.595E-01  e=9.649E+00  Homo sapiens

Foldseek 3Di:
DCCCQPVNCVVCVVLPDADEAEFEDLDLPDATDDPVRVVVVCVVVVPDHHYYYDRGPVVCVVAVVVDDPPRQPPWDWDQAPVRDTQDIDSDPDSPVVVVSSVVSSDD

pLDDT: mean 83.94, std 13.48, range [44.72, 95.75]

Solvent-accessible surface area (backbone atoms only — not comparable to full-atom values): 6648 Å² total; per-residue (Å²): 100,66,59,55,43,57,71,42,43,70,65,32,44,88,73,69,52,83,65,72,47,74,47,50,25,95,46,83,90,45,78,42,80,51,74,66,53,52,51,50,48,33,62,74,55,66,52,84,63,56,71,48,78,35,93,50,35,58,67,46,75,74,59,34,83,82,46,94,82,64,73,60,67,65,61,49,76,41,68,37,94,85,72,43,81,69,41,77,39,58,60,98,49,69,67,63,53,49,52,41,50,60,58,56,62,53,134

Secondary structure (DSSP, 8-state):
-HIIIIIIIHHHGGGT----EEE--SSTTSPPPPHHHHHHHHHHTT--S-EEE-SS-HHHHHHGGGSSS----S-EEEE-TTS-EEEEESS--HHHHHHHHHHHH--